Protein AF-A0A7Z0HYV1-F1 (afdb_monomer_lite)

Secondary structure (DSSP, 8-state):
-EEEEEEPTTS-HHHHHHHHHTTTEEEEEEEGGGTEEEEEESS--HHHHHTSTTEEEEEE-------S--S----SPPP---S---S-----S------

Organism: NCBI:txid2743469

Radius of gyration: 25.3 Å; chains: 1; bounding box: 31×30×69 Å

Structure (mmCIF, N/CA/C/O backbone):
data_AF-A0A7Z0HYV1-F1
#
_entry.id   AF-A0A7Z0HYV1-F1
#
loop_
_atom_site.group_PDB
_atom_site.id
_atom_site.type_symbol
_atom_site.label_atom_id
_atom_site.label_alt_id
_atom_site.label_comp_id
_atom_site.label_asym_id
_atom_site.label_entity_id
_atom_site.label_seq_id
_atom_site.pdbx_PDB_ins_code
_atom_site.Cartn_x
_atom_site.Cartn_y
_atom_site.Cartn_z
_atom_site.occupancy
_atom_site.B_iso_or_equiv
_atom_site.auth_seq_id
_atom_site.auth_comp_id
_atom_site.auth_asym_id
_atom_site.auth_atom_id
_atom_site.pdbx_PDB_model_num
ATOM 1 N N . MET A 1 1 ? -8.340 10.513 2.312 1.00 78.75 1 MET A N 1
ATOM 2 C CA . MET A 1 1 ? -7.049 10.733 1.625 1.00 78.75 1 MET A CA 1
ATOM 3 C C . MET A 1 1 ? -6.652 9.422 0.977 1.00 78.75 1 MET A C 1
ATOM 5 O O . MET A 1 1 ? -6.822 8.398 1.625 1.00 78.75 1 MET A O 1
ATOM 9 N N . ASP A 1 2 ? -6.193 9.445 -0.273 1.00 88.25 2 ASP A N 1
ATOM 10 C CA . ASP A 1 2 ? -5.754 8.243 -0.988 1.00 88.25 2 ASP A CA 1
ATOM 11 C C . ASP A 1 2 ? -4.217 8.138 -0.933 1.00 88.25 2 ASP A C 1
ATOM 13 O O . ASP A 1 2 ? -3.503 9.130 -1.113 1.00 88.25 2 ASP A O 1
ATOM 17 N N . LEU A 1 3 ? -3.715 6.951 -0.597 1.00 89.25 3 LEU A N 1
ATOM 18 C CA . LEU A 1 3 ? -2.301 6.637 -0.403 1.00 89.25 3 LEU A CA 1
ATOM 19 C C . LEU A 1 3 ? -1.920 5.404 -1.222 1.00 89.25 3 LEU A C 1
ATOM 21 O O . LEU A 1 3 ? -2.679 4.439 -1.311 1.00 89.25 3 LEU A O 1
ATOM 25 N N . ILE A 1 4 ? -0.701 5.409 -1.742 1.00 91.69 4 ILE A N 1
ATOM 26 C CA . ILE A 1 4 ? -0.040 4.277 -2.377 1.00 91.69 4 ILE A CA 1
ATOM 27 C C . ILE A 1 4 ? 1.014 3.744 -1.408 1.00 91.69 4 ILE A C 1
ATOM 29 O O . ILE A 1 4 ? 1.884 4.478 -0.940 1.00 91.69 4 ILE A O 1
ATOM 33 N N . LEU A 1 5 ? 0.927 2.456 -1.099 1.00 91.38 5 LEU A N 1
ATOM 34 C CA . LEU A 1 5 ? 1.847 1.740 -0.228 1.00 91.38 5 LEU A CA 1
ATOM 35 C C . LEU A 1 5 ? 2.664 0.760 -1.058 1.00 91.38 5 LEU A C 1
ATOM 37 O O . LEU A 1 5 ? 2.104 -0.049 -1.799 1.00 91.38 5 LEU A O 1
ATOM 41 N N . THR A 1 6 ? 3.978 0.792 -0.884 1.00 93.62 6 THR A N 1
ATOM 42 C CA . THR A 1 6 ? 4.886 -0.220 -1.425 1.00 93.62 6 THR A CA 1
ATOM 43 C C . THR A 1 6 ? 5.176 -1.232 -0.332 1.00 93.62 6 THR A C 1
ATOM 45 O O . THR A 1 6 ? 5.656 -0.863 0.741 1.00 93.62 6 THR A O 1
ATOM 48 N N . ILE A 1 7 ? 4.882 -2.497 -0.601 1.00 94.06 7 ILE A N 1
ATOM 49 C CA . ILE A 1 7 ? 5.043 -3.616 0.321 1.00 94.06 7 ILE A CA 1
ATOM 50 C C . ILE A 1 7 ? 6.375 -4.314 0.048 1.00 94.06 7 ILE A C 1
ATOM 52 O O . ILE A 1 7 ? 6.819 -4.408 -1.096 1.00 94.06 7 ILE A O 1
ATOM 56 N N . ASP A 1 8 ? 7.023 -4.794 1.104 1.00 93.00 8 ASP A N 1
ATOM 57 C CA . ASP A 1 8 ? 8.238 -5.593 1.000 1.00 93.00 8 ASP A CA 1
ATOM 58 C C . ASP A 1 8 ? 7.921 -6.907 0.262 1.00 93.00 8 ASP A C 1
ATOM 60 O O . ASP A 1 8 ? 7.061 -7.663 0.721 1.00 93.00 8 ASP A O 1
ATOM 64 N N . PRO A 1 9 ? 8.594 -7.211 -0.861 1.00 90.06 9 PRO A N 1
ATOM 65 C CA . PRO A 1 9 ? 8.328 -8.422 -1.631 1.00 90.06 9 PRO A CA 1
ATOM 66 C C . PRO A 1 9 ? 8.704 -9.723 -0.911 1.00 90.06 9 PRO A C 1
ATOM 68 O O . PRO A 1 9 ? 8.345 -10.803 -1.376 1.00 90.06 9 PRO A O 1
ATOM 71 N N . SER A 1 10 ? 9.443 -9.648 0.198 1.00 91.12 10 SER A N 1
ATOM 72 C CA . SER A 1 10 ? 9.732 -10.799 1.057 1.00 91.12 10 SER A CA 1
ATOM 73 C C . SER A 1 10 ? 8.631 -11.091 2.084 1.00 91.12 10 SER A C 1
ATOM 75 O O . SER A 1 10 ? 8.593 -12.196 2.632 1.00 91.12 10 SER A O 1
ATOM 77 N N . GLU A 1 11 ? 7.724 -10.141 2.334 1.00 89.81 11 GLU A N 1
ATOM 78 C CA . GLU A 1 11 ? 6.589 -10.322 3.238 1.00 89.81 11 GLU A CA 1
ATOM 79 C C . GLU A 1 11 ? 5.381 -10.934 2.512 1.00 89.81 11 GLU A C 1
ATOM 81 O O . GLU A 1 11 ? 5.135 -10.729 1.324 1.00 89.81 11 GLU A O 1
ATOM 86 N N . ASP A 1 12 ? 4.571 -11.676 3.266 1.00 90.38 12 ASP A N 1
ATOM 87 C CA . ASP A 1 12 ? 3.312 -12.222 2.767 1.00 90.38 12 ASP A CA 1
ATOM 88 C C . ASP A 1 12 ? 2.264 -11.105 2.602 1.00 90.38 12 ASP A C 1
ATOM 90 O O . ASP A 1 12 ? 1.838 -10.482 3.581 1.00 90.38 12 ASP A O 1
ATOM 94 N N . MET A 1 13 ? 1.824 -10.868 1.362 1.00 88.50 13 MET A N 1
ATOM 95 C CA . MET A 1 13 ? 0.869 -9.804 1.027 1.00 88.50 13 MET A CA 1
ATOM 96 C C . MET A 1 13 ? -0.445 -9.925 1.809 1.00 88.50 13 MET A C 1
ATOM 98 O O . MET A 1 13 ? -0.958 -8.927 2.313 1.00 88.50 13 MET A O 1
ATOM 102 N N . ALA A 1 14 ? -0.981 -11.139 1.979 1.00 90.88 14 ALA A N 1
ATOM 103 C CA . ALA A 1 14 ? -2.236 -11.346 2.699 1.00 90.88 14 ALA A CA 1
ATOM 104 C C . ALA A 1 14 ? -2.095 -10.988 4.186 1.00 90.88 14 ALA A C 1
ATOM 106 O O . ALA A 1 14 ? -3.006 -10.413 4.790 1.00 90.88 14 ALA A O 1
ATOM 107 N N . ARG A 1 15 ? -0.929 -11.265 4.779 1.00 90.94 15 ARG A N 1
ATOM 108 C CA . ARG A 1 15 ? -0.608 -10.838 6.146 1.00 90.94 15 ARG A CA 1
ATOM 109 C C . ARG A 1 15 ? -0.547 -9.317 6.267 1.00 90.94 15 ARG A C 1
ATOM 111 O O . ARG A 1 15 ? -1.052 -8.781 7.254 1.00 90.94 15 ARG A O 1
ATOM 118 N N . VAL A 1 16 ? 0.058 -8.631 5.299 1.00 91.12 16 VAL A N 1
ATOM 119 C CA . VAL A 1 16 ? 0.152 -7.163 5.302 1.00 91.12 16 VAL A CA 1
ATOM 120 C C . VAL A 1 16 ? -1.224 -6.525 5.109 1.00 91.12 16 VAL A C 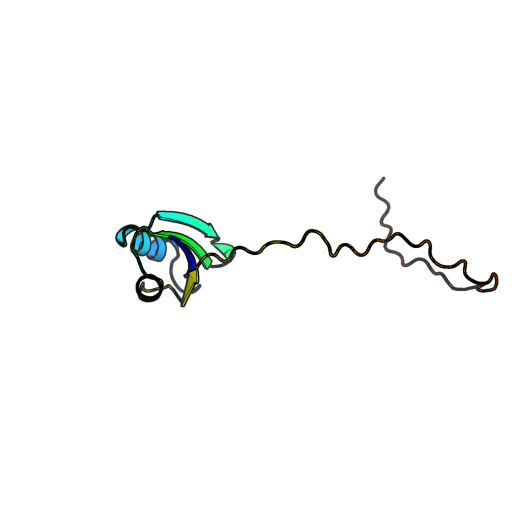1
ATOM 122 O O . VAL A 1 16 ? -1.585 -5.637 5.878 1.00 91.12 16 VAL A O 1
ATOM 125 N N . LEU A 1 17 ? -2.044 -7.034 4.186 1.00 90.50 17 LEU A N 1
ATOM 126 C CA . LEU A 1 17 ? -3.426 -6.579 3.988 1.00 90.50 17 LEU A CA 1
ATOM 127 C C . LEU A 1 17 ? -4.263 -6.710 5.264 1.00 90.50 17 LEU A C 1
ATOM 129 O O . LEU A 1 17 ? -4.944 -5.766 5.652 1.00 90.50 17 LEU A O 1
ATOM 133 N N . LYS A 1 18 ? -4.127 -7.820 5.995 1.00 91.00 18 LYS A N 1
ATOM 134 C CA . LYS A 1 18 ? -4.813 -8.001 7.282 1.00 91.00 18 LYS A CA 1
ATOM 135 C C . LYS A 1 18 ? -4.386 -6.972 8.340 1.00 91.00 18 LYS A C 1
ATOM 137 O O . LYS A 1 18 ? -5.199 -6.563 9.166 1.00 91.00 18 LYS A O 1
ATOM 142 N N . ARG A 1 19 ? -3.113 -6.552 8.341 1.00 90.38 19 ARG A N 1
ATOM 143 C CA . ARG A 1 19 ? -2.620 -5.470 9.218 1.00 90.38 19 ARG A CA 1
ATOM 144 C C . ARG A 1 19 ? -3.203 -4.118 8.797 1.00 90.38 19 ARG A C 1
ATOM 146 O O . ARG A 1 19 ? -3.576 -3.331 9.660 1.00 90.38 19 ARG A O 1
ATOM 153 N N . LEU A 1 20 ? -3.316 -3.872 7.491 1.00 88.06 20 LEU A N 1
ATOM 154 C CA . LEU A 1 20 ? -3.916 -2.653 6.946 1.00 88.06 20 LEU A CA 1
ATOM 155 C C . LEU A 1 20 ? -5.395 -2.539 7.336 1.00 88.06 20 LEU A C 1
ATOM 157 O O . LEU A 1 20 ? -5.792 -1.519 7.886 1.00 88.06 20 LEU A O 1
ATOM 161 N N . GLU A 1 21 ? -6.185 -3.600 7.181 1.00 86.00 21 GLU A N 1
ATOM 162 C CA . GLU A 1 21 ? -7.602 -3.615 7.589 1.00 86.00 21 GLU A CA 1
ATOM 163 C C . GLU A 1 21 ? -7.804 -3.293 9.080 1.00 86.00 21 GLU A C 1
ATOM 165 O O . GLU A 1 21 ? -8.765 -2.621 9.449 1.00 86.00 21 GLU A O 1
ATOM 170 N N . ALA A 1 22 ? -6.870 -3.706 9.945 1.00 86.69 22 ALA A N 1
ATOM 171 C CA . ALA A 1 22 ? -6.903 -3.385 11.374 1.00 86.69 22 ALA A CA 1
ATOM 172 C C . ALA A 1 22 ? -6.622 -1.903 11.692 1.00 86.69 22 ALA A C 1
ATOM 174 O O . ALA A 1 22 ? -6.815 -1.481 12.829 1.00 86.69 22 ALA A O 1
ATOM 175 N N . THR A 1 23 ? -6.160 -1.121 10.713 1.00 81.50 23 THR A N 1
ATOM 176 C CA . THR A 1 23 ? -5.772 0.292 10.870 1.00 81.50 23 THR A CA 1
ATOM 177 C C . THR A 1 23 ? -6.868 1.248 10.373 1.00 81.50 23 THR A C 1
ATOM 179 O O . THR A 1 23 ? -6.587 2.403 10.069 1.00 81.50 23 THR A O 1
ATOM 182 N N . GLU A 1 24 ? -8.112 0.765 10.248 1.00 82.44 24 GLU A N 1
ATOM 183 C CA . GLU A 1 24 ? -9.269 1.539 9.758 1.00 82.44 24 GLU A CA 1
ATOM 184 C C . GLU A 1 24 ? -9.020 2.198 8.386 1.00 82.44 24 GLU A C 1
ATOM 186 O O . GLU A 1 24 ? -9.538 3.273 8.077 1.00 82.44 24 GLU A O 1
ATOM 191 N N . VAL A 1 25 ? -8.212 1.552 7.538 1.00 86.75 25 VAL A N 1
ATOM 192 C CA . VAL A 1 25 ? -8.005 1.978 6.152 1.00 86.75 25 VAL A CA 1
ATOM 193 C C . VAL A 1 25 ? -8.792 1.094 5.196 1.00 86.75 25 VAL A C 1
ATOM 195 O O . VAL A 1 25 ? -8.885 -0.121 5.363 1.00 86.75 25 VAL A O 1
ATOM 198 N N . GLN A 1 26 ? -9.351 1.705 4.160 1.00 89.12 26 GLN A N 1
ATOM 199 C CA . GLN A 1 26 ? -10.061 1.004 3.105 1.00 89.12 26 GLN A CA 1
ATOM 200 C C . GLN A 1 26 ? -9.089 0.685 1.971 1.00 89.12 26 GLN A C 1
ATOM 202 O O . GLN A 1 26 ? -8.595 1.587 1.302 1.00 89.12 26 GLN A O 1
ATOM 207 N N . VAL A 1 27 ? -8.824 -0.593 1.711 1.00 90.06 27 VAL A N 1
ATOM 208 C CA . VAL A 1 27 ? -8.032 -0.993 0.540 1.00 90.06 27 VAL A CA 1
ATOM 209 C C . VAL A 1 27 ? -8.854 -0.739 -0.724 1.00 90.06 27 VAL A C 1
ATOM 211 O O . VAL A 1 27 ? -9.948 -1.277 -0.881 1.00 90.06 27 VAL A O 1
ATOM 214 N N . THR A 1 28 ? -8.341 0.098 -1.625 1.00 90.94 28 THR A N 1
ATOM 215 C CA . THR A 1 28 ? -9.017 0.457 -2.881 1.00 90.94 28 THR A CA 1
ATOM 216 C C . THR A 1 28 ? -8.506 -0.372 -4.051 1.00 90.94 28 THR A C 1
ATOM 218 O O . THR A 1 28 ? -9.272 -0.695 -4.960 1.00 90.94 28 THR A O 1
ATOM 221 N N . ARG A 1 29 ? -7.220 -0.749 -4.038 1.00 91.56 29 ARG A N 1
ATOM 222 C CA . ARG A 1 29 ? -6.615 -1.563 -5.096 1.00 91.56 29 ARG A CA 1
ATOM 223 C C . ARG A 1 29 ? -5.400 -2.329 -4.594 1.00 91.56 29 ARG A C 1
ATOM 225 O O . ARG A 1 29 ? -4.598 -1.798 -3.837 1.00 91.56 29 ARG A O 1
ATOM 232 N N . VAL A 1 30 ? -5.224 -3.546 -5.095 1.00 92.88 30 VAL A N 1
ATOM 233 C CA . VAL A 1 30 ? -4.028 -4.361 -4.858 1.00 92.88 30 VAL A CA 1
ATOM 234 C C . VAL A 1 30 ? -3.385 -4.687 -6.202 1.00 92.88 30 VAL A C 1
ATOM 236 O O . VAL A 1 30 ? -4.061 -5.079 -7.155 1.00 92.88 30 VAL A O 1
ATOM 239 N N . LEU A 1 31 ? -2.078 -4.469 -6.295 1.00 91.81 31 LEU A N 1
ATOM 240 C CA . LEU A 1 31 ? -1.239 -4.774 -7.448 1.00 91.81 31 LEU A CA 1
ATOM 241 C C . LEU A 1 31 ? -0.178 -5.787 -7.009 1.00 91.81 31 LEU A C 1
ATOM 243 O O . LEU A 1 31 ? 0.992 -5.443 -6.840 1.00 91.81 31 LEU A O 1
ATOM 247 N N . ASP A 1 32 ? -0.589 -7.045 -6.839 1.00 87.75 32 ASP A N 1
ATOM 248 C CA . ASP A 1 32 ? 0.248 -8.104 -6.251 1.00 87.75 32 ASP A CA 1
ATOM 249 C C . ASP A 1 32 ? 1.590 -8.274 -6.971 1.00 87.75 32 ASP A C 1
ATOM 251 O O . ASP A 1 32 ? 2.637 -8.360 -6.341 1.00 87.75 32 ASP A O 1
ATOM 255 N N . LYS A 1 33 ? 1.585 -8.235 -8.310 1.00 89.25 33 LYS A N 1
ATOM 256 C CA . LYS A 1 33 ? 2.808 -8.385 -9.120 1.00 89.25 33 LYS A CA 1
ATOM 257 C C . LYS A 1 33 ? 3.843 -7.286 -8.874 1.00 89.25 33 LYS A C 1
ATOM 259 O O . LYS A 1 33 ? 5.023 -7.502 -9.130 1.00 89.25 33 LYS A O 1
ATOM 264 N N . LEU A 1 34 ? 3.394 -6.113 -8.437 1.00 89.25 34 LEU A N 1
ATOM 265 C CA . LEU A 1 34 ? 4.241 -4.955 -8.159 1.00 89.25 34 LEU A CA 1
ATOM 266 C C . LEU A 1 34 ? 4.482 -4.765 -6.660 1.00 89.25 34 LEU A C 1
ATOM 268 O O . LEU A 1 34 ? 5.246 -3.883 -6.293 1.00 89.25 34 LEU A O 1
ATOM 272 N N . HIS A 1 35 ? 3.850 -5.579 -5.811 1.00 92.12 35 HIS A N 1
ATOM 273 C CA . HIS A 1 35 ? 3.825 -5.404 -4.362 1.00 92.12 35 HIS A CA 1
ATOM 274 C C . HIS A 1 35 ? 3.361 -4.000 -3.949 1.00 92.12 35 HIS A C 1
ATOM 276 O O . HIS A 1 35 ? 3.920 -3.379 -3.052 1.00 92.12 35 HIS A O 1
ATOM 282 N N . VAL A 1 36 ? 2.330 -3.486 -4.624 1.00 92.75 36 VAL A N 1
ATOM 283 C CA . VAL A 1 36 ? 1.769 -2.155 -4.362 1.00 92.75 36 VAL A CA 1
ATOM 284 C C . VAL A 1 36 ? 0.311 -2.276 -3.938 1.00 92.75 36 VAL A C 1
ATOM 286 O O . VA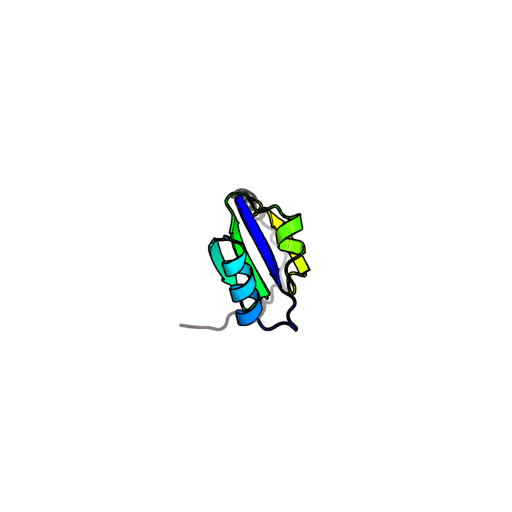L A 1 36 ? -0.461 -3.024 -4.539 1.00 92.75 36 VAL A O 1
ATOM 289 N N . VAL A 1 37 ? -0.081 -1.513 -2.921 1.00 92.25 37 VAL A N 1
ATOM 290 C CA . VAL A 1 37 ? -1.452 -1.450 -2.406 1.00 92.25 37 VAL A CA 1
ATOM 291 C C . VAL A 1 37 ? -1.889 0.008 -2.345 1.00 92.25 37 VAL A C 1
ATOM 293 O O . VAL A 1 37 ? -1.237 0.825 -1.706 1.00 92.25 37 VAL A O 1
ATOM 296 N N . ALA A 1 38 ? -3.000 0.337 -2.996 1.00 91.69 38 ALA A N 1
ATOM 297 C CA . ALA A 1 38 ? -3.659 1.624 -2.840 1.00 91.69 38 ALA A CA 1
ATOM 298 C C . ALA A 1 38 ? -4.704 1.524 -1.726 1.00 91.69 38 ALA A C 1
ATOM 300 O O . ALA A 1 38 ? -5.496 0.574 -1.676 1.00 91.69 38 ALA A O 1
ATOM 301 N N . VAL A 1 39 ? -4.702 2.504 -0.828 1.00 91.44 39 VAL A N 1
ATOM 302 C CA . VAL A 1 39 ? -5.626 2.584 0.301 1.00 91.44 39 VAL A CA 1
ATOM 303 C C . VAL A 1 39 ? -6.214 3.980 0.419 1.00 91.44 39 VAL A C 1
ATOM 305 O O . VAL A 1 39 ? -5.564 4.978 0.125 1.00 91.44 39 VAL A O 1
ATOM 308 N N . ARG A 1 40 ? -7.439 4.048 0.922 1.00 89.62 40 ARG A N 1
ATOM 309 C CA . ARG A 1 40 ? -8.108 5.266 1.348 1.00 89.62 40 ARG A CA 1
ATOM 310 C C . ARG A 1 40 ? -8.169 5.291 2.867 1.00 89.62 40 ARG A C 1
ATOM 312 O O . ARG A 1 40 ? -8.653 4.350 3.488 1.00 89.62 40 ARG A O 1
ATOM 319 N N . CYS A 1 41 ? -7.713 6.379 3.468 1.00 85.19 41 CYS A N 1
ATOM 320 C CA . CYS A 1 41 ? -7.745 6.585 4.911 1.00 85.19 41 CYS A CA 1
ATOM 321 C C . CYS A 1 41 ? -8.473 7.889 5.282 1.00 85.19 41 CYS A C 1
ATOM 323 O O . CYS A 1 41 ? -8.309 8.921 4.620 1.00 85.19 41 CYS A O 1
ATOM 325 N N . GLU A 1 42 ? -9.273 7.852 6.354 1.00 77.06 42 GLU A N 1
ATOM 326 C CA . GLU A 1 42 ? -10.035 9.000 6.892 1.00 77.06 42 GLU A CA 1
ATOM 327 C C . GLU A 1 42 ? -9.379 9.629 8.136 1.00 77.06 42 GLU A C 1
ATOM 329 O O . GLU A 1 42 ? -10.045 10.158 9.019 1.00 77.06 42 GLU A O 1
ATOM 334 N N . GLY A 1 43 ? -8.048 9.592 8.220 1.00 67.31 43 GLY A N 1
ATOM 335 C CA . GLY A 1 43 ? -7.325 10.163 9.362 1.00 67.31 43 GLY A CA 1
ATOM 336 C C . GLY A 1 43 ? -5.945 9.565 9.604 1.00 67.31 43 GLY A C 1
ATOM 337 O O . GLY A 1 43 ? -5.143 10.169 10.313 1.00 67.31 43 GLY A O 1
ATOM 338 N N . ALA A 1 44 ? -5.639 8.417 8.988 1.00 71.44 44 ALA A N 1
ATOM 339 C CA . ALA A 1 44 ? -4.314 7.819 9.082 1.00 71.44 44 ALA A CA 1
ATOM 340 C C . ALA A 1 44 ? -3.278 8.652 8.312 1.00 71.44 44 ALA A C 1
ATOM 342 O O . ALA A 1 44 ? -3.454 8.953 7.127 1.00 71.44 44 ALA A O 1
ATOM 343 N N . SER A 1 45 ? -2.187 9.017 8.986 1.00 78.62 45 SER A N 1
ATOM 344 C CA . SER A 1 45 ? -1.089 9.768 8.378 1.00 78.62 45 SER A CA 1
ATOM 345 C C . SER A 1 45 ? -0.153 8.850 7.590 1.00 78.62 45 SER A C 1
ATOM 347 O O . SER A 1 45 ? 0.001 7.667 7.896 1.00 78.62 45 SER A O 1
ATOM 349 N N . VAL A 1 46 ? 0.559 9.414 6.611 1.00 82.88 46 VAL A N 1
ATOM 350 C CA . VAL A 1 46 ? 1.604 8.702 5.848 1.00 82.88 46 VAL A CA 1
ATOM 351 C C . VAL A 1 46 ? 2.628 8.028 6.775 1.00 82.88 46 VAL A C 1
ATOM 353 O O . VAL A 1 46 ? 3.081 6.915 6.512 1.00 82.88 46 VAL A O 1
ATOM 356 N N . GLN A 1 47 ? 2.963 8.671 7.899 1.00 82.81 47 GLN A N 1
ATOM 357 C CA . GLN A 1 47 ? 3.898 8.127 8.885 1.00 82.81 47 GLN A CA 1
ATOM 358 C C . GLN A 1 47 ? 3.346 6.889 9.600 1.00 82.81 47 GLN A C 1
ATOM 360 O O . GLN A 1 47 ? 4.099 5.948 9.834 1.00 82.81 47 GLN A O 1
ATOM 365 N N . GLN A 1 48 ? 2.047 6.865 9.915 1.00 85.06 48 GLN A N 1
ATOM 366 C CA . GLN A 1 48 ? 1.402 5.696 10.519 1.00 85.06 48 GLN A CA 1
ATOM 367 C C . GLN A 1 48 ? 1.383 4.517 9.547 1.00 85.06 48 GLN A C 1
ATOM 369 O O . GLN A 1 48 ? 1.712 3.403 9.940 1.00 85.06 48 GLN A O 1
ATOM 374 N N . MET A 1 49 ? 1.099 4.772 8.267 1.00 85.88 49 MET A N 1
ATOM 375 C CA . MET A 1 49 ? 1.113 3.730 7.237 1.00 85.88 49 MET A CA 1
ATOM 376 C C . MET A 1 49 ? 2.506 3.142 7.029 1.00 85.88 49 MET A C 1
ATOM 378 O O . MET A 1 49 ? 2.656 1.930 6.908 1.00 85.88 49 MET A O 1
ATOM 382 N N . ARG A 1 50 ? 3.542 3.985 7.061 1.00 87.06 50 ARG A N 1
ATOM 383 C CA . ARG A 1 50 ? 4.940 3.544 6.974 1.00 87.06 50 ARG A CA 1
ATOM 384 C C . ARG A 1 50 ? 5.404 2.755 8.204 1.00 87.06 50 ARG A C 1
ATOM 386 O O . ARG A 1 50 ? 6.353 1.988 8.107 1.00 87.06 50 ARG A O 1
ATOM 393 N N . ALA A 1 51 ? 4.758 2.936 9.355 1.00 89.44 51 ALA A N 1
ATOM 394 C CA . ALA A 1 51 ? 5.064 2.175 10.564 1.00 89.44 51 ALA A CA 1
ATOM 395 C C . ALA A 1 51 ? 4.481 0.749 10.541 1.00 89.44 51 ALA A C 1
ATOM 397 O O . ALA A 1 51 ? 4.821 -0.060 11.406 1.00 89.44 51 ALA A O 1
ATOM 398 N N . ILE A 1 52 ? 3.614 0.424 9.574 1.00 88.69 52 ILE A N 1
ATOM 399 C CA . ILE A 1 52 ? 3.029 -0.911 9.448 1.00 88.69 52 ILE A CA 1
ATOM 400 C C . ILE A 1 52 ? 4.115 -1.897 8.997 1.00 88.69 52 ILE A C 1
ATOM 402 O O . ILE A 1 52 ? 4.760 -1.677 7.969 1.00 88.69 52 ILE A O 1
ATOM 406 N N . PRO A 1 53 ? 4.315 -3.017 9.717 1.00 90.12 53 PRO A N 1
ATOM 407 C CA . PRO A 1 53 ? 5.324 -3.992 9.335 1.00 90.12 53 PRO A CA 1
ATOM 408 C C . PRO A 1 53 ? 5.025 -4.580 7.951 1.00 90.12 53 PRO A C 1
ATOM 410 O O . PRO A 1 53 ? 3.921 -5.081 7.706 1.00 90.12 53 PRO A O 1
ATOM 413 N N . GLY A 1 54 ? 6.026 -4.525 7.075 1.00 89.94 54 GLY A N 1
ATOM 414 C CA . GLY A 1 54 ? 5.936 -4.930 5.673 1.00 89.94 54 GLY A CA 1
ATOM 415 C C . GLY A 1 54 ? 5.686 -3.780 4.697 1.00 89.94 54 GLY A C 1
ATOM 416 O O . GLY A 1 54 ? 5.775 -4.004 3.499 1.00 89.94 54 GLY A O 1
ATOM 417 N N . VAL A 1 55 ? 5.433 -2.551 5.162 1.00 90.75 55 VAL A N 1
ATOM 418 C CA . VAL A 1 55 ? 5.363 -1.362 4.296 1.00 90.75 55 VAL A CA 1
ATOM 419 C C . VAL A 1 55 ? 6.749 -0.720 4.187 1.00 90.75 55 VAL A C 1
ATOM 421 O O . VAL A 1 55 ? 7.327 -0.280 5.178 1.00 90.75 55 VAL A O 1
ATOM 424 N N . VAL A 1 56 ? 7.286 -0.646 2.970 1.00 91.75 56 VAL A N 1
ATOM 425 C CA . VAL A 1 56 ? 8.593 -0.038 2.658 1.00 91.75 56 VAL A CA 1
ATOM 426 C C . VAL A 1 56 ? 8.450 1.465 2.419 1.00 91.75 56 VAL A C 1
ATOM 428 O O . VAL A 1 56 ? 9.250 2.267 2.913 1.00 91.75 56 VAL A O 1
ATOM 431 N N . SER A 1 57 ? 7.413 1.853 1.675 1.00 89.94 57 SER A N 1
ATOM 432 C CA . SER A 1 57 ? 7.095 3.248 1.369 1.00 89.94 57 SER A CA 1
ATOM 433 C C . SER A 1 57 ? 5.594 3.490 1.449 1.00 89.94 57 SER A C 1
ATOM 435 O O . SER A 1 57 ? 4.798 2.589 1.193 1.00 89.94 57 SER A O 1
ATOM 437 N N . ALA A 1 58 ? 5.227 4.716 1.799 1.00 89.56 58 ALA A N 1
ATOM 438 C CA . ALA A 1 58 ? 3.862 5.207 1.779 1.00 89.56 58 ALA A CA 1
ATOM 439 C C . ALA A 1 58 ? 3.889 6.615 1.186 1.00 89.56 58 ALA A C 1
ATOM 441 O O . ALA A 1 58 ? 4.596 7.488 1.693 1.00 89.56 58 ALA A O 1
ATOM 442 N N . GLU A 1 59 ? 3.137 6.829 0.116 1.00 88.19 59 GLU A N 1
ATOM 443 C CA . GLU A 1 59 ? 3.115 8.082 -0.634 1.00 88.19 59 GLU A CA 1
ATOM 444 C C . GLU A 1 59 ? 1.664 8.486 -0.905 1.00 88.19 59 GLU A C 1
ATOM 446 O O . GLU A 1 59 ? 0.823 7.616 -1.129 1.00 88.19 59 GLU A O 1
ATOM 451 N N . PRO A 1 60 ? 1.314 9.780 -0.854 1.00 85.62 60 PRO A N 1
ATOM 452 C CA . PRO A 1 60 ? 0.005 10.226 -1.313 1.00 85.62 60 PRO A CA 1
ATOM 453 C C . PRO A 1 60 ? -0.179 9.890 -2.791 1.00 85.62 60 PRO A C 1
ATOM 455 O O . PRO A 1 60 ? 0.758 10.036 -3.575 1.00 85.62 60 PRO A O 1
ATOM 458 N N . GLU A 1 61 ? -1.383 9.461 -3.175 1.00 81.56 61 GLU A N 1
ATOM 459 C CA . GLU A 1 61 ? -1.698 9.240 -4.585 1.00 81.56 61 GLU A CA 1
ATOM 460 C C . GLU A 1 61 ? -1.551 10.570 -5.340 1.00 81.56 61 GLU A C 1
ATOM 462 O O . GLU A 1 61 ? -2.320 11.516 -5.159 1.00 81.56 61 GLU A O 1
ATOM 467 N N . GLY A 1 62 ? -0.489 10.667 -6.140 1.00 69.69 62 GLY A N 1
ATOM 468 C CA . GLY A 1 62 ? -0.222 11.826 -6.973 1.00 69.69 62 GLY A CA 1
ATOM 469 C C . GLY A 1 62 ? -1.139 11.814 -8.188 1.00 69.69 62 GLY A C 1
ATOM 470 O O . GLY A 1 62 ? -1.211 10.824 -8.914 1.00 69.69 62 GLY A O 1
ATOM 471 N N . VAL A 1 63 ? -1.811 12.933 -8.451 1.00 60.19 63 VAL A N 1
ATOM 472 C CA . VAL A 1 63 ? -2.515 13.124 -9.720 1.00 60.19 63 VAL A CA 1
ATOM 473 C C . VAL A 1 63 ? -1.463 13.366 -10.797 1.00 60.19 63 VAL A C 1
ATOM 475 O O . VAL A 1 63 ? -0.920 14.463 -10.917 1.00 60.19 63 VAL A O 1
ATOM 478 N N . VAL A 1 64 ? -1.153 12.331 -11.577 1.00 55.94 64 VAL A N 1
ATOM 479 C CA . VAL A 1 64 ? -0.389 12.497 -12.814 1.00 55.94 64 VAL A CA 1
ATOM 480 C C . VAL A 1 64 ? -1.370 12.934 -13.891 1.00 55.94 64 VAL A C 1
ATOM 482 O O . VAL A 1 64 ? -2.125 12.126 -14.432 1.00 55.94 64 VAL A O 1
ATOM 485 N N . THR A 1 65 ? -1.376 14.226 -14.204 1.00 53.53 65 THR A N 1
ATOM 486 C CA . THR A 1 65 ? -2.029 14.710 -15.418 1.00 53.53 65 THR A CA 1
ATOM 487 C C . THR A 1 65 ? -1.182 14.235 -16.592 1.00 53.53 65 THR A C 1
ATOM 489 O O . THR A 1 65 ? -0.104 14.770 -16.837 1.00 53.53 65 THR A O 1
ATOM 492 N N . LEU A 1 66 ? -1.638 13.197 -17.294 1.00 52.00 66 LEU A N 1
ATOM 493 C CA . LEU A 1 66 ? -1.103 12.879 -18.613 1.00 52.00 66 LEU A CA 1
ATOM 494 C C . LEU A 1 66 ? -1.399 14.086 -19.501 1.00 52.00 66 LEU A C 1
ATOM 496 O O . LEU A 1 66 ? -2.564 14.322 -19.819 1.00 52.00 66 LEU A O 1
ATOM 500 N N . ASP A 1 67 ? -0.376 14.871 -19.840 1.00 54.25 67 ASP A N 1
ATOM 501 C CA . ASP A 1 67 ? -0.528 15.948 -20.810 1.00 54.25 67 ASP A CA 1
ATOM 502 C C . ASP A 1 67 ? -0.858 15.304 -22.168 1.00 54.25 67 ASP A C 1
ATOM 504 O O . ASP A 1 67 ? -0.030 14.570 -22.717 1.00 54.25 67 ASP A O 1
ATOM 508 N N . PRO A 1 68 ? -2.068 15.496 -22.727 1.00 56.69 68 PRO A N 1
ATOM 509 C CA . PRO A 1 68 ? -2.449 14.879 -23.994 1.00 56.69 68 PRO A CA 1
ATOM 510 C C . PRO A 1 68 ? -1.695 15.473 -25.196 1.00 56.69 68 PRO A C 1
ATOM 512 O O . PRO A 1 68 ? -1.962 15.079 -26.333 1.00 56.69 68 PRO A O 1
ATOM 515 N N . ARG A 1 69 ? -0.807 16.454 -24.984 1.00 54.12 69 ARG A N 1
ATOM 516 C CA . ARG A 1 69 ? -0.156 17.239 -26.036 1.00 54.12 69 ARG A CA 1
ATOM 517 C C . ARG A 1 69 ? 1.365 17.196 -25.968 1.00 54.12 69 ARG A C 1
ATOM 519 O O . ARG A 1 69 ? 2.000 18.233 -25.916 1.00 54.12 69 ARG A O 1
ATOM 526 N N . GLU A 1 70 ? 1.941 16.016 -26.145 1.00 49.81 70 GLU A N 1
ATOM 527 C CA . GLU A 1 70 ? 3.205 15.897 -26.890 1.00 49.81 70 GLU A CA 1
ATOM 528 C C . GLU A 1 70 ? 3.151 14.676 -27.815 1.00 4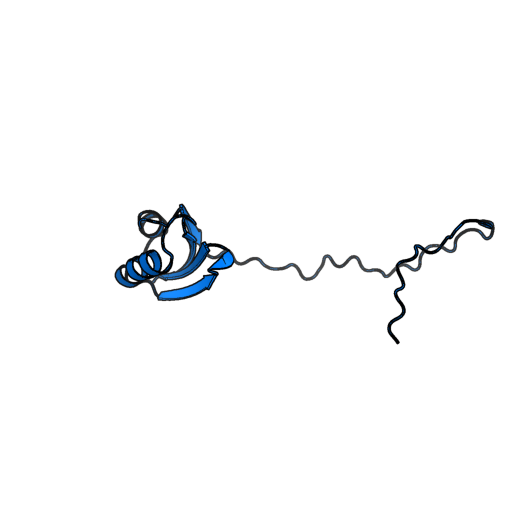9.81 70 GLU A C 1
ATOM 530 O O . GLU A 1 70 ? 4.060 13.855 -27.880 1.00 49.81 70 GLU A O 1
ATOM 535 N N . VAL A 1 71 ? 2.052 14.539 -28.565 1.00 54.06 71 VAL A N 1
ATOM 536 C CA . VAL A 1 71 ? 2.147 13.867 -29.863 1.00 54.06 71 VAL A CA 1
ATOM 537 C C . VAL A 1 71 ? 2.764 14.915 -30.786 1.00 54.06 71 VAL A C 1
ATOM 539 O O . VAL A 1 71 ? 2.075 15.897 -31.076 1.00 54.06 71 VAL A O 1
ATOM 542 N N . PRO A 1 72 ? 4.040 14.801 -31.204 1.00 48.78 72 PRO A N 1
ATOM 543 C CA . PRO A 1 72 ? 4.552 15.682 -32.237 1.00 48.78 72 PRO A CA 1
ATOM 544 C C . PRO A 1 72 ? 3.607 15.549 -33.425 1.00 48.78 72 PRO A C 1
ATOM 546 O O . PRO A 1 72 ? 3.359 14.446 -33.914 1.00 48.78 72 PRO A O 1
ATOM 549 N N . GLU A 1 73 ? 3.019 16.670 -33.828 1.00 55.31 73 GLU A N 1
ATOM 550 C CA . GLU A 1 73 ? 2.202 16.756 -35.022 1.00 55.31 73 GLU A CA 1
ATOM 551 C C . GLU A 1 73 ? 3.081 16.254 -36.179 1.00 55.31 73 GLU A C 1
ATOM 553 O O . GLU A 1 73 ? 3.978 16.951 -36.653 1.00 55.31 73 GLU A O 1
ATOM 558 N N . LEU A 1 74 ? 2.883 15.004 -36.613 1.00 56.09 74 LEU A N 1
ATOM 559 C CA . LEU A 1 74 ? 3.398 14.475 -37.879 1.00 56.09 74 LEU A CA 1
ATOM 560 C C . LEU A 1 74 ? 2.600 15.152 -39.005 1.00 56.09 74 LEU A C 1
ATOM 562 O O . LEU A 1 74 ? 1.833 14.526 -39.729 1.00 56.09 74 LEU A O 1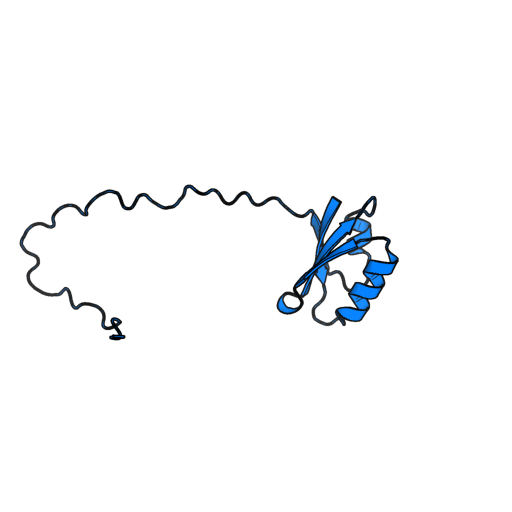
ATOM 566 N N . GLY A 1 75 ? 2.718 16.476 -39.065 1.00 48.25 75 GLY A N 1
ATOM 567 C CA . GLY A 1 75 ? 1.947 17.397 -39.890 1.00 48.25 75 GLY A CA 1
ATOM 568 C C . GLY A 1 75 ? 2.826 18.232 -40.815 1.00 48.25 75 GLY A C 1
ATOM 569 O O . GLY A 1 75 ? 2.360 19.216 -41.375 1.00 48.25 75 GLY A O 1
ATOM 570 N N . ALA A 1 76 ? 4.086 17.842 -41.015 1.00 54.97 76 ALA A N 1
ATOM 571 C CA . ALA A 1 76 ? 4.865 18.302 -42.153 1.00 54.97 76 ALA A CA 1
ATOM 572 C C . ALA A 1 76 ? 5.134 17.094 -43.062 1.00 54.97 76 ALA A C 1
ATOM 574 O O . ALA A 1 76 ? 5.761 16.133 -42.602 1.00 54.97 76 ALA A O 1
ATOM 575 N N . PRO A 1 77 ? 4.679 17.089 -44.332 1.00 55.47 77 PRO A N 1
ATOM 576 C CA . PRO A 1 77 ? 5.210 16.131 -45.290 1.00 55.47 77 PRO A CA 1
ATOM 577 C C . PRO A 1 77 ? 6.739 16.290 -45.313 1.00 55.47 77 PRO A C 1
ATOM 579 O O . PRO A 1 77 ? 7.227 17.424 -45.238 1.00 55.47 77 PRO A O 1
ATOM 582 N N . PRO A 1 78 ? 7.513 15.191 -45.372 1.00 56.78 78 PRO A N 1
ATOM 583 C CA . PRO A 1 78 ? 8.959 15.303 -45.485 1.00 56.78 78 PRO A CA 1
ATOM 584 C C . PRO A 1 78 ? 9.290 16.188 -46.697 1.00 56.78 78 PRO A C 1
ATOM 586 O O . PRO A 1 78 ? 8.612 16.072 -47.725 1.00 56.78 78 PRO A O 1
ATOM 589 N N . PRO A 1 79 ? 10.287 17.089 -46.603 1.00 52.94 79 PRO A N 1
ATOM 590 C CA . PRO A 1 79 ? 10.700 17.878 -47.753 1.00 52.94 79 PRO A CA 1
ATOM 591 C C . PRO A 1 79 ? 11.055 16.916 -48.885 1.00 52.94 79 PRO A C 1
ATOM 593 O O . PRO A 1 79 ? 11.790 15.950 -48.666 1.00 52.94 79 PRO A O 1
ATOM 596 N N . SER A 1 80 ? 10.496 17.152 -50.073 1.00 57.50 80 SER A N 1
ATOM 597 C CA . SER A 1 80 ? 10.789 16.368 -51.269 1.00 57.50 80 SER A CA 1
ATOM 598 C C . SER A 1 80 ? 12.303 16.246 -51.419 1.00 57.50 80 SER A C 1
ATOM 600 O O . SER A 1 80 ? 12.994 17.246 -51.618 1.00 57.50 80 SER A O 1
ATOM 602 N N . LEU A 1 81 ? 12.818 15.025 -51.263 1.00 51.47 81 LEU A N 1
ATOM 603 C CA . LEU A 1 81 ? 14.232 14.735 -51.454 1.00 51.47 81 LEU A CA 1
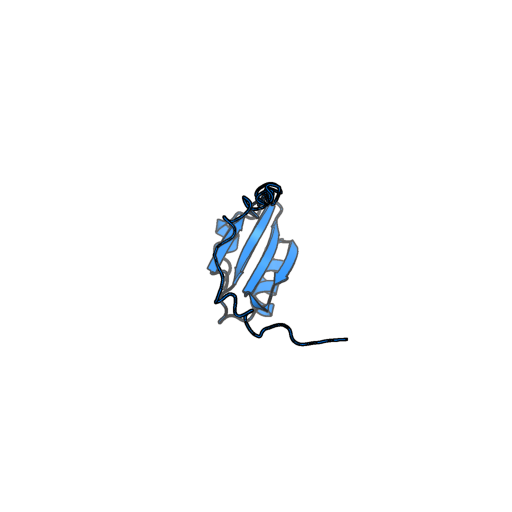ATOM 604 C C . LEU A 1 81 ? 14.629 15.165 -52.875 1.00 51.47 81 LEU A C 1
ATOM 606 O O . LEU A 1 81 ? 13.860 14.917 -53.810 1.00 51.47 81 LEU A O 1
ATOM 610 N N . PRO A 1 82 ? 15.802 15.794 -53.073 1.00 43.53 82 PRO A N 1
ATOM 611 C CA . PRO A 1 82 ? 16.320 15.999 -54.415 1.00 43.53 82 PRO A CA 1
ATOM 612 C C . PRO A 1 82 ? 16.395 14.638 -55.120 1.00 43.53 82 PRO A C 1
ATOM 614 O O . PRO A 1 82 ? 16.905 13.665 -54.560 1.00 43.53 82 PRO A O 1
ATOM 617 N N . ASN A 1 83 ? 15.815 14.590 -56.321 1.00 54.62 83 ASN A N 1
ATOM 618 C CA . ASN A 1 83 ? 15.742 13.443 -57.227 1.00 54.62 83 ASN A CA 1
ATOM 619 C C . ASN A 1 83 ? 17.147 12.979 -57.656 1.00 54.62 83 ASN A C 1
ATOM 621 O O . ASN A 1 83 ? 17.522 13.182 -58.801 1.00 54.62 83 ASN A O 1
ATOM 625 N N . ASP A 1 84 ? 17.941 12.404 -56.751 1.00 56.62 84 ASP A N 1
ATOM 626 C CA . ASP A 1 84 ? 19.210 11.756 -57.113 1.00 56.62 84 ASP A CA 1
ATOM 627 C C . ASP A 1 84 ? 19.770 10.805 -56.038 1.00 56.62 84 ASP A C 1
ATOM 629 O O . ASP A 1 84 ? 20.972 10.569 -55.952 1.00 56.62 84 ASP A O 1
ATOM 633 N N . ILE A 1 85 ? 18.909 10.192 -55.215 1.00 47.12 85 ILE A N 1
ATOM 634 C CA . ILE A 1 85 ? 19.310 9.012 -54.427 1.00 47.12 85 ILE A CA 1
ATOM 635 C C . ILE A 1 85 ? 18.753 7.764 -55.106 1.00 47.12 85 ILE A C 1
ATOM 637 O O . ILE A 1 85 ? 17.867 7.065 -54.613 1.00 47.12 85 ILE A O 1
ATOM 641 N N . GLY A 1 86 ? 19.296 7.500 -56.294 1.00 51.38 86 GLY A N 1
ATOM 642 C CA . GLY A 1 86 ? 19.403 6.142 -56.792 1.00 51.38 86 GLY A CA 1
ATOM 643 C C . GLY A 1 86 ? 20.301 5.336 -55.848 1.00 51.38 86 GLY A C 1
ATOM 644 O O . GLY A 1 86 ? 21.361 5.795 -55.441 1.00 51.38 86 GLY A O 1
ATOM 645 N N . ALA A 1 87 ? 19.860 4.120 -55.537 1.00 50.38 87 ALA A N 1
ATOM 646 C CA . ALA A 1 87 ? 20.528 3.114 -54.715 1.00 50.38 87 ALA A CA 1
ATOM 647 C C . ALA A 1 87 ? 20.473 3.320 -53.186 1.00 50.38 87 ALA A C 1
ATOM 649 O O . ALA A 1 87 ? 21.149 4.161 -52.603 1.00 50.38 87 ALA A O 1
ATOM 650 N N . SER A 1 88 ? 19.790 2.365 -52.539 1.00 51.59 88 SER A N 1
ATOM 651 C CA . SER A 1 88 ? 19.987 1.909 -51.148 1.00 51.59 88 SER A CA 1
ATOM 652 C C . SER A 1 88 ? 18.921 2.279 -50.112 1.00 51.59 88 SER A C 1
ATOM 654 O O . SER A 1 88 ? 19.221 2.325 -48.926 1.00 51.59 88 SER A O 1
ATOM 656 N N . TRP A 1 89 ? 17.648 2.390 -50.494 1.00 44.78 89 TRP A N 1
ATOM 657 C CA . TRP A 1 89 ? 16.571 2.067 -49.547 1.00 44.78 89 TRP A CA 1
ATOM 658 C C . TRP A 1 89 ? 16.287 0.566 -49.620 1.00 44.78 89 TRP A C 1
ATOM 660 O O . TRP A 1 89 ? 15.331 0.118 -50.248 1.00 44.78 89 TRP A O 1
ATOM 670 N N . ARG A 1 90 ? 17.153 -0.246 -48.997 1.00 49.88 90 ARG A N 1
ATOM 671 C CA . ARG A 1 90 ? 16.723 -1.589 -48.594 1.00 49.88 90 ARG A CA 1
ATOM 672 C C . ARG A 1 90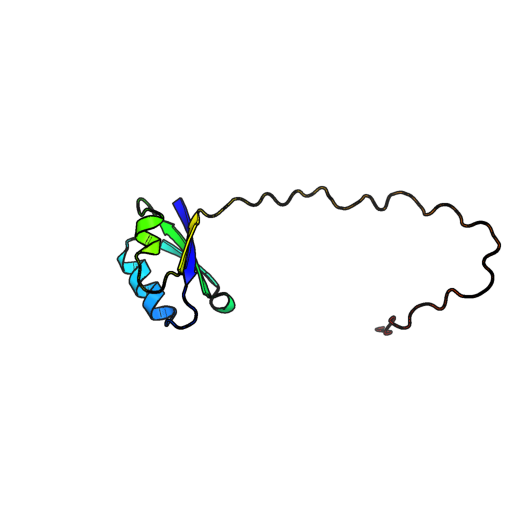 ? 15.688 -1.389 -47.494 1.00 49.88 90 ARG A C 1
ATOM 674 O O . ARG A 1 90 ? 16.039 -0.979 -46.391 1.00 49.88 90 ARG A O 1
ATOM 681 N N . SER A 1 91 ? 14.423 -1.658 -47.806 1.00 47.12 91 SER A N 1
ATOM 682 C CA . SER A 1 91 ? 13.380 -1.776 -46.793 1.00 47.12 91 SER A CA 1
ATOM 683 C C . SER A 1 91 ? 13.836 -2.787 -45.737 1.00 47.12 91 SER A C 1
ATOM 685 O O . SER A 1 91 ? 14.264 -3.888 -46.098 1.00 47.12 91 SER A O 1
ATOM 687 N N . PRO A 1 92 ? 13.798 -2.447 -44.444 1.00 43.91 92 PRO A N 1
ATOM 688 C CA . PRO A 1 92 ? 14.152 -3.407 -43.417 1.00 43.91 92 PRO A CA 1
ATOM 689 C C . PRO A 1 92 ? 13.083 -4.520 -43.364 1.00 43.91 92 PRO A C 1
ATOM 691 O O . PRO A 1 92 ? 11.882 -4.264 -43.441 1.00 43.91 92 PRO A O 1
ATOM 694 N N . ALA A 1 93 ? 13.542 -5.774 -43.304 1.00 54.16 93 ALA A N 1
ATOM 695 C CA . ALA A 1 93 ? 12.769 -7.006 -43.507 1.00 54.16 93 ALA A CA 1
ATOM 696 C C . ALA A 1 93 ? 11.859 -7.389 -42.318 1.00 54.16 93 ALA A C 1
ATOM 698 O O . ALA A 1 93 ? 11.910 -8.510 -41.818 1.00 54.16 93 ALA A O 1
ATOM 699 N N . TRP A 1 94 ? 11.039 -6.455 -41.837 1.00 53.41 94 TRP A N 1
ATOM 700 C CA . TRP A 1 94 ? 10.077 -6.685 -40.749 1.00 53.41 94 TRP A CA 1
ATOM 701 C C . TRP A 1 94 ? 8.628 -6.399 -41.149 1.00 53.41 94 TRP A C 1
ATOM 703 O O . TRP A 1 94 ? 7.775 -6.194 -40.289 1.00 53.41 94 TRP A O 1
ATOM 713 N N . ARG A 1 95 ? 8.304 -6.492 -42.444 1.00 50.97 95 ARG A N 1
ATOM 714 C CA . ARG A 1 95 ? 6.955 -6.923 -42.823 1.00 50.97 95 ARG A CA 1
ATOM 715 C C . ARG A 1 95 ? 6.918 -8.445 -42.774 1.00 50.97 95 ARG A C 1
ATOM 717 O O . ARG A 1 95 ? 7.387 -9.110 -43.688 1.00 50.97 95 ARG A O 1
ATOM 724 N N . ARG A 1 96 ? 6.405 -8.980 -41.665 1.00 47.53 96 ARG A N 1
ATOM 725 C CA . ARG A 1 96 ? 5.731 -10.277 -41.695 1.00 47.53 96 ARG A CA 1
ATOM 726 C C . ARG A 1 96 ? 4.379 -10.037 -42.349 1.00 47.53 96 ARG A C 1
ATOM 728 O O . ARG A 1 96 ? 3.579 -9.280 -41.802 1.00 47.53 96 ARG A O 1
ATOM 735 N N . ASP A 1 97 ? 4.178 -10.645 -43.509 1.00 49.47 97 ASP A N 1
ATOM 736 C CA . ASP A 1 97 ? 2.855 -10.852 -44.080 1.00 49.47 97 ASP A CA 1
ATOM 737 C C . ASP A 1 97 ? 1.966 -11.546 -43.042 1.00 49.47 97 ASP A C 1
ATOM 739 O O . ASP A 1 97 ? 2.343 -12.561 -42.452 1.00 49.47 97 ASP A O 1
ATOM 743 N N . ASN A 1 98 ? 0.815 -10.940 -42.786 1.00 40.91 98 ASN A N 1
ATOM 744 C CA . ASN A 1 98 ? -0.339 -11.555 -42.148 1.00 40.91 98 ASN A CA 1
ATOM 745 C C . ASN A 1 98 ? -1.559 -10.833 -42.739 1.00 40.91 98 ASN A C 1
ATOM 747 O O . ASN A 1 98 ? -2.071 -9.894 -42.132 1.00 40.91 98 ASN A O 1
ATOM 751 N N . ASP A 1 99 ? -1.819 -11.083 -44.024 1.00 43.12 99 ASP A N 1
ATOM 752 C CA . ASP A 1 99 ? -3.051 -11.691 -44.571 1.00 43.12 99 ASP A CA 1
ATOM 753 C C . ASP A 1 99 ? -2.961 -11.731 -46.110 1.00 43.12 99 ASP A C 1
ATOM 755 O O . ASP A 1 99 ? -2.709 -10.661 -46.718 1.00 43.12 99 ASP A O 1
#

Sequence (99 aa):
MDLILTIDPSEDMARVLKRLEATEVQVTRVLDKLHVVAVRCEGASVQQMRAIPGVVSAEPEGVVTLDPREVPELGAPPPSLPNDIGASWRSPAWRRDND

Foldseek 3Di:
DKKKWAFALVDDLVVLVVLCVVVQWAFPDDDNVRSMTMIHDPDDDQVNNCPRPRTPGMGHPDPDDPPPPPPPPPPDDPPPDPPPPDDDPPPPPPPDDDD

pLDDT: mean 74.2, std 18.22, range [40.91, 94.06]